Protein AF-A0A2R5HHT3-F1 (afdb_monomer)

Radius of gyration: 24.45 Å; Cα contacts (8 Å, |Δi|>4): 27; chains: 1; bounding box: 58×36×56 Å

Foldseek 3Di:
DVVVVVVVVVVVVVCVVCVVVVVVVQVLQADPVPVVPPHRDPVRRDPVSVVCCVPVVVVVVVVVVCVVVVVVVVVVCCVVVVVVVCCLPPPDDPCSVVVVVVVVVVVVDPPVPVPPPDDDPPPPPD

Mean predicted aligned error: 12.79 Å

Structure (mmCIF, N/CA/C/O backbone):
data_AF-A0A2R5HHT3-F1
#
_entry.id   AF-A0A2R5HHT3-F1
#
loop_
_atom_site.group_PDB
_atom_site.id
_atom_site.type_symbol
_atom_site.label_atom_id
_atom_site.label_alt_id
_atom_site.label_comp_id
_atom_site.label_asym_id
_atom_site.label_entity_id
_atom_site.label_seq_id
_atom_site.pdbx_PDB_ins_code
_atom_site.Cartn_x
_atom_site.Cartn_y
_atom_site.Cartn_z
_atom_site.occupancy
_atom_site.B_iso_or_equiv
_atom_site.auth_seq_id
_atom_site.auth_comp_id
_atom_site.auth_asym_id
_atom_site.auth_atom_id
_atom_site.pdbx_PDB_model_num
ATOM 1 N N . MET A 1 1 ? -25.158 3.115 -27.954 1.00 61.75 1 MET A N 1
ATOM 2 C CA . MET A 1 1 ? -24.182 4.233 -27.927 1.00 61.75 1 MET A CA 1
ATOM 3 C C . MET A 1 1 ? -23.574 4.504 -26.540 1.00 61.75 1 MET A C 1
ATOM 5 O O . MET A 1 1 ? -22.360 4.580 -26.450 1.00 61.75 1 MET A O 1
ATOM 9 N N . LYS A 1 2 ? -24.354 4.559 -25.441 1.00 76.25 2 LYS A N 1
ATOM 10 C CA . LYS A 1 2 ? -23.828 4.781 -24.067 1.00 76.25 2 LYS A CA 1
ATOM 11 C C . LYS A 1 2 ? -22.780 3.752 -23.602 1.00 76.25 2 LYS A C 1
ATOM 13 O O . LYS A 1 2 ? -21.846 4.116 -22.903 1.00 76.25 2 LYS A O 1
ATOM 18 N N . ALA A 1 3 ? -22.925 2.483 -23.993 1.00 75.88 3 ALA A N 1
ATOM 19 C CA . ALA A 1 3 ? -21.952 1.438 -23.664 1.00 75.88 3 ALA A CA 1
ATOM 20 C C . ALA A 1 3 ? -20.597 1.675 -24.353 1.00 75.88 3 ALA A C 1
ATOM 22 O O . ALA A 1 3 ? -19.566 1.607 -23.700 1.00 75.88 3 ALA A O 1
ATOM 23 N N . PHE A 1 4 ? -20.605 2.053 -25.636 1.00 87.94 4 PHE A N 1
ATOM 24 C CA . PHE A 1 4 ? -19.386 2.334 -26.401 1.00 87.94 4 PHE A CA 1
ATOM 25 C C . PHE A 1 4 ? -18.563 3.474 -25.783 1.00 87.94 4 PHE A C 1
ATOM 27 O O . PHE A 1 4 ? -17.365 3.324 -25.580 1.00 87.94 4 PHE A O 1
ATOM 34 N N . VAL A 1 5 ? -19.219 4.568 -25.379 1.00 90.44 5 VAL A N 1
ATOM 35 C CA . VAL A 1 5 ? -18.553 5.705 -24.713 1.00 90.44 5 VAL A CA 1
ATOM 36 C C . VAL A 1 5 ? -17.957 5.303 -23.356 1.00 90.44 5 VAL A C 1
ATOM 38 O O . VAL A 1 5 ? -16.852 5.723 -23.028 1.00 90.44 5 VAL A O 1
ATOM 41 N N . LYS A 1 6 ? -18.646 4.450 -22.581 1.00 89.31 6 LYS A N 1
ATOM 42 C CA . LYS A 1 6 ? -18.130 3.928 -21.303 1.00 89.31 6 LYS A CA 1
ATOM 43 C C . LYS A 1 6 ? -16.883 3.066 -21.496 1.00 89.31 6 LYS A C 1
ATOM 45 O O . LYS A 1 6 ? -15.897 3.285 -20.804 1.00 89.31 6 LYS A O 1
ATOM 50 N N . TYR A 1 7 ? -16.911 2.116 -22.433 1.00 90.75 7 TYR A N 1
ATOM 51 C CA . TYR A 1 7 ? -15.748 1.271 -22.714 1.00 90.75 7 TYR A CA 1
ATOM 52 C C . TYR A 1 7 ? -14.579 2.085 -23.268 1.00 90.75 7 TYR A C 1
ATOM 54 O O . TYR A 1 7 ? -13.450 1.876 -22.843 1.00 90.75 7 TYR A O 1
ATOM 62 N N . PHE A 1 8 ? -14.847 3.062 -24.136 1.00 93.75 8 PHE A N 1
ATOM 63 C CA . PHE A 1 8 ? -13.816 3.957 -24.653 1.00 93.75 8 PHE A CA 1
ATOM 64 C C . PHE A 1 8 ? -13.133 4.763 -23.535 1.00 93.75 8 PHE A C 1
ATOM 66 O O . PHE A 1 8 ? -11.908 4.786 -23.465 1.00 93.75 8 PHE A O 1
ATOM 73 N N . LEU A 1 9 ? -13.906 5.346 -22.607 1.00 92.00 9 LEU A N 1
ATOM 74 C CA . LEU A 1 9 ? -13.372 6.046 -21.429 1.00 92.00 9 LEU A CA 1
ATOM 75 C C . LEU A 1 9 ? -12.585 5.121 -20.491 1.00 92.00 9 LEU A C 1
ATOM 77 O O . LEU A 1 9 ? -11.539 5.521 -19.988 1.00 92.00 9 LEU A O 1
ATOM 81 N N . LEU A 1 10 ? -13.061 3.891 -20.268 1.00 91.25 10 LEU A N 1
ATOM 82 C CA . LEU A 1 10 ? -12.361 2.903 -19.441 1.00 91.25 10 LEU A CA 1
ATOM 83 C C . LEU A 1 10 ? -11.020 2.491 -20.055 1.00 91.25 10 LEU A C 1
ATOM 85 O O . LEU A 1 10 ? -10.026 2.410 -19.339 1.00 91.25 10 LEU A O 1
ATOM 89 N N . VAL A 1 11 ? -10.974 2.274 -21.372 1.00 93.44 11 VAL A N 1
ATOM 90 C CA . VAL A 1 11 ? -9.735 1.937 -22.088 1.00 93.44 11 VAL A CA 1
ATOM 91 C C . VAL A 1 11 ? -8.745 3.099 -22.025 1.00 93.44 11 VAL A C 1
ATOM 93 O O . VAL A 1 11 ? -7.583 2.883 -21.688 1.00 93.44 11 VAL A O 1
ATOM 96 N N . LEU A 1 12 ? -9.202 4.333 -22.263 1.00 94.75 12 LEU A N 1
ATOM 97 C CA . LEU A 1 12 ? -8.365 5.533 -22.154 1.00 94.75 12 LEU A CA 1
ATOM 98 C C . LEU A 1 12 ? -7.806 5.717 -20.737 1.00 94.75 12 LEU A C 1
ATOM 100 O O . LEU A 1 12 ? -6.604 5.917 -20.570 1.00 94.75 12 LEU A O 1
ATOM 104 N N . GLY A 1 13 ? -8.658 5.597 -19.715 1.00 90.75 13 GLY A N 1
ATOM 105 C CA . GLY A 1 13 ? -8.243 5.685 -18.315 1.00 90.75 13 GLY A CA 1
ATOM 106 C C . GLY A 1 13 ? -7.244 4.592 -17.934 1.00 90.75 13 GLY A C 1
ATOM 107 O O . GLY A 1 13 ? -6.233 4.878 -17.294 1.00 90.75 13 GLY A O 1
ATOM 108 N N . SER A 1 14 ? -7.471 3.356 -18.389 1.00 90.56 14 SER A N 1
ATOM 109 C CA . SER A 1 14 ? -6.546 2.242 -18.167 1.00 90.56 14 SER A CA 1
ATOM 110 C C . SER A 1 14 ? -5.185 2.488 -18.816 1.00 90.56 14 SER A C 1
ATOM 112 O O . SER A 1 14 ? -4.167 2.209 -18.192 1.00 90.56 14 SER A O 1
ATOM 114 N N . LEU A 1 15 ? -5.139 3.018 -20.042 1.00 92.62 15 LEU A N 1
ATOM 115 C CA . LEU A 1 15 ? -3.882 3.336 -20.728 1.00 92.62 15 LEU A CA 1
ATOM 116 C C . LEU A 1 15 ? -3.058 4.367 -19.951 1.00 92.62 15 LEU A C 1
ATOM 118 O O . LEU A 1 15 ? -1.857 4.174 -19.763 1.00 92.62 15 LEU A O 1
ATOM 122 N N . ILE A 1 16 ? -3.700 5.420 -19.439 1.00 93.50 16 ILE A N 1
ATOM 123 C CA . ILE A 1 16 ? -3.028 6.465 -18.654 1.00 93.50 16 ILE A CA 1
ATOM 124 C C . ILE A 1 16 ? -2.427 5.879 -17.369 1.00 93.50 16 ILE A C 1
ATOM 126 O O . ILE A 1 16 ? -1.262 6.125 -17.069 1.00 93.50 16 ILE A O 1
ATOM 130 N N . VAL A 1 17 ? -3.189 5.060 -16.637 1.00 92.69 17 VAL A N 1
ATOM 131 C CA . VAL A 1 17 ? -2.733 4.455 -15.371 1.00 92.69 17 VAL A CA 1
ATOM 132 C C . VAL A 1 17 ? -1.641 3.403 -15.594 1.00 92.69 17 VAL A C 1
ATOM 134 O 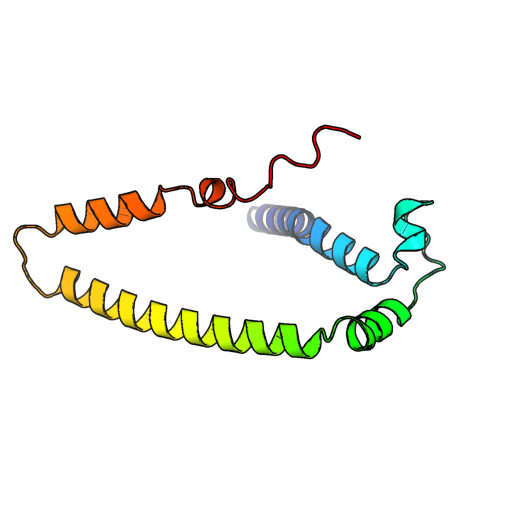O . VAL A 1 17 ? -0.723 3.291 -14.783 1.00 92.69 17 VAL A O 1
ATOM 137 N N . LEU A 1 18 ? -1.700 2.651 -16.696 1.00 92.06 18 LEU A N 1
ATOM 138 C CA . LEU A 1 18 ? -0.701 1.629 -17.023 1.00 92.06 18 LEU A CA 1
ATOM 139 C C . LEU A 1 18 ? 0.592 2.211 -17.599 1.00 92.06 18 LEU A C 1
ATOM 141 O O . LEU A 1 18 ? 1.628 1.561 -17.514 1.00 92.06 18 LEU A O 1
ATOM 145 N N . THR A 1 19 ? 0.568 3.424 -18.154 1.00 89.00 19 THR A N 1
ATOM 146 C CA . THR A 1 19 ? 1.752 4.066 -18.752 1.00 89.00 19 THR A CA 1
ATOM 147 C C . THR A 1 19 ? 2.990 4.049 -17.834 1.00 89.00 19 THR A C 1
ATOM 149 O O . THR A 1 19 ? 4.024 3.537 -18.270 1.00 89.00 19 THR A O 1
ATOM 152 N N . PRO A 1 20 ? 2.942 4.518 -16.567 1.00 88.75 20 PRO A N 1
ATOM 153 C CA . PRO A 1 20 ? 4.110 4.458 -15.682 1.00 88.75 20 PRO A CA 1
ATOM 154 C C . PRO A 1 20 ? 4.555 3.024 -15.369 1.00 88.75 20 PRO A C 1
ATOM 156 O O . PRO A 1 20 ? 5.748 2.782 -15.211 1.00 88.75 20 PRO A O 1
ATOM 159 N N . LEU A 1 21 ? 3.625 2.064 -15.324 1.00 87.88 21 LEU A N 1
ATOM 160 C CA . LEU A 1 21 ? 3.944 0.653 -15.099 1.00 87.88 21 LEU A CA 1
ATOM 161 C C . LEU A 1 21 ? 4.715 0.064 -16.288 1.00 87.88 21 LEU A C 1
ATOM 163 O O . LEU A 1 21 ? 5.709 -0.629 -16.096 1.00 87.88 21 LEU A O 1
ATOM 167 N N . VAL A 1 22 ? 4.291 0.378 -17.514 1.00 85.25 22 VAL A N 1
ATOM 168 C CA . VAL A 1 22 ? 4.970 -0.062 -18.741 1.00 85.25 22 VAL A CA 1
ATOM 169 C C . VAL A 1 22 ? 6.380 0.526 -18.819 1.00 85.25 22 VAL A C 1
ATOM 171 O O . VAL A 1 22 ? 7.325 -0.201 -19.115 1.00 85.25 22 VAL A O 1
ATOM 174 N N . ILE A 1 23 ? 6.549 1.810 -18.490 1.00 82.75 23 ILE A N 1
ATOM 175 C CA . ILE A 1 23 ? 7.872 2.450 -18.440 1.00 82.75 23 ILE A CA 1
ATOM 176 C C . ILE A 1 23 ? 8.749 1.792 -17.370 1.00 82.75 23 ILE A C 1
ATOM 178 O O . ILE A 1 23 ? 9.897 1.462 -17.654 1.00 82.75 23 ILE A O 1
ATOM 182 N N . ALA A 1 24 ? 8.217 1.549 -16.168 1.00 82.12 24 ALA A N 1
ATOM 183 C CA . ALA A 1 24 ? 8.958 0.886 -15.096 1.00 82.12 24 ALA A CA 1
ATOM 184 C C . ALA A 1 24 ? 9.427 -0.522 -15.498 1.00 82.12 24 ALA A C 1
ATOM 186 O O . ALA A 1 24 ? 10.561 -0.895 -15.202 1.00 82.12 24 ALA A O 1
ATOM 187 N N . LEU A 1 25 ? 8.594 -1.282 -16.218 1.00 81.12 25 LEU A N 1
ATOM 188 C CA . LEU A 1 25 ? 8.977 -2.586 -16.761 1.00 81.12 25 LEU A CA 1
ATOM 189 C C . LEU A 1 25 ? 10.102 -2.458 -17.790 1.00 81.12 25 LEU A C 1
ATOM 191 O O . LEU A 1 25 ? 11.096 -3.165 -17.681 1.00 81.12 25 LEU A O 1
ATOM 195 N N . ILE A 1 26 ? 9.990 -1.533 -18.746 1.00 77.75 26 ILE A N 1
ATOM 196 C CA . ILE A 1 26 ? 11.036 -1.309 -19.755 1.00 77.75 26 ILE A CA 1
ATOM 197 C C . ILE A 1 26 ? 12.363 -0.931 -19.083 1.00 77.75 26 ILE A C 1
ATOM 199 O O . ILE A 1 26 ? 13.393 -1.520 -19.397 1.00 77.75 26 ILE A O 1
ATOM 203 N N . VAL A 1 27 ? 12.341 -0.010 -18.115 1.00 74.69 27 VAL A N 1
ATOM 204 C CA . VAL A 1 27 ? 13.536 0.410 -17.363 1.00 74.69 27 VAL A CA 1
ATOM 205 C C . VAL A 1 27 ? 14.127 -0.745 -16.556 1.00 74.69 27 VAL A C 1
ATOM 207 O O . VAL A 1 27 ? 15.341 -0.904 -16.533 1.00 74.69 27 VAL A O 1
ATOM 210 N N . SER A 1 28 ? 13.296 -1.600 -15.955 1.00 74.25 28 SER A N 1
ATOM 211 C CA . SER A 1 28 ? 13.770 -2.777 -15.215 1.00 74.25 28 SER A CA 1
ATOM 212 C C . SER A 1 28 ? 14.520 -3.794 -16.092 1.00 74.25 28 SER A C 1
ATOM 214 O O . SER A 1 28 ? 15.237 -4.637 -15.551 1.00 74.25 28 SER A O 1
ATOM 216 N N . LEU A 1 29 ? 14.346 -3.748 -17.416 1.00 69.50 29 LEU A N 1
ATOM 217 C CA . LEU A 1 29 ? 14.959 -4.666 -18.381 1.00 69.50 29 LEU A CA 1
ATOM 218 C C . LEU A 1 29 ? 16.177 -4.066 -19.121 1.00 69.50 29 LEU A C 1
ATOM 220 O O . LEU A 1 29 ? 16.853 -4.789 -19.857 1.00 69.50 29 LEU A O 1
ATOM 224 N N . ILE A 1 30 ? 16.463 -2.773 -18.940 1.00 67.69 30 ILE A N 1
ATOM 225 C CA . ILE A 1 30 ? 17.580 -2.055 -19.579 1.00 67.69 30 ILE A CA 1
ATOM 226 C C . ILE A 1 30 ? 18.690 -1.823 -18.550 1.00 67.69 30 ILE A C 1
ATOM 228 O O . ILE A 1 30 ? 18.417 -1.556 -17.382 1.00 67.69 30 ILE A O 1
ATOM 232 N N . ASP A 1 31 ? 19.955 -1.930 -18.960 1.00 64.12 31 ASP A N 1
ATOM 233 C CA . ASP A 1 31 ? 21.101 -1.662 -18.083 1.00 64.12 31 ASP A CA 1
ATOM 234 C C . ASP A 1 31 ? 21.111 -0.208 -17.558 1.00 64.12 31 ASP A C 1
ATOM 236 O O . ASP A 1 31 ? 20.852 0.751 -18.293 1.00 64.12 31 ASP A O 1
ATOM 240 N N . ASN A 1 32 ? 21.431 -0.038 -16.270 1.00 59.19 32 ASN A N 1
ATOM 241 C CA . ASN A 1 32 ? 21.382 1.249 -15.559 1.00 59.19 32 ASN A CA 1
ATOM 242 C C . ASN A 1 32 ? 22.307 2.302 -16.196 1.00 59.19 32 ASN A C 1
ATOM 244 O O . ASN A 1 32 ? 22.016 3.501 -16.165 1.00 59.19 32 ASN A O 1
ATOM 248 N N . ALA A 1 33 ? 23.409 1.855 -16.808 1.00 56.69 33 ALA A N 1
ATOM 249 C CA . ALA A 1 33 ? 24.357 2.717 -17.505 1.00 56.69 33 ALA A CA 1
ATOM 250 C C . ALA A 1 33 ? 23.776 3.329 -18.796 1.00 56.69 33 ALA A C 1
ATOM 252 O O . ALA A 1 33 ? 24.161 4.432 -19.188 1.00 56.69 33 ALA A O 1
ATOM 253 N N . SER A 1 34 ? 22.822 2.655 -19.443 1.00 54.09 34 SER A N 1
ATOM 254 C CA . SER A 1 34 ? 22.253 3.075 -20.729 1.00 54.09 34 SER A CA 1
ATOM 255 C C . SER A 1 34 ? 21.078 4.045 -20.580 1.00 54.09 34 SER A C 1
ATOM 257 O O . SER A 1 34 ? 20.911 4.924 -21.428 1.00 54.09 34 SER A O 1
ATOM 259 N N . PHE A 1 35 ? 20.315 3.965 -19.481 1.00 56.53 35 PHE A N 1
ATOM 260 C CA . PHE A 1 35 ? 19.182 4.868 -19.224 1.00 56.53 35 PHE A CA 1
ATOM 261 C C . PHE A 1 35 ? 19.614 6.339 -19.085 1.00 56.53 35 PHE A C 1
ATOM 263 O O . PHE A 1 35 ? 18.947 7.236 -19.597 1.00 56.53 35 PHE A O 1
ATOM 270 N N . THR A 1 36 ? 20.764 6.589 -18.450 1.00 59.06 36 THR A N 1
ATOM 271 C CA . THR A 1 36 ? 21.290 7.948 -18.215 1.00 59.06 36 THR A CA 1
ATOM 272 C C . THR A 1 36 ? 21.981 8.541 -19.449 1.00 59.06 36 THR A C 1
ATOM 274 O O . THR A 1 36 ? 22.074 9.760 -19.577 1.00 59.06 36 THR A O 1
ATOM 277 N N . ALA A 1 37 ? 22.473 7.701 -20.368 1.00 57.72 37 ALA A N 1
ATOM 278 C CA . ALA A 1 37 ? 23.411 8.131 -21.404 1.00 57.72 37 ALA A CA 1
ATOM 279 C C . ALA A 1 37 ? 22.797 8.351 -22.798 1.00 57.72 37 ALA A C 1
ATOM 281 O O . ALA A 1 37 ? 23.348 9.158 -23.551 1.00 57.72 37 ALA A O 1
ATOM 282 N N . LYS A 1 38 ? 21.714 7.656 -23.203 1.00 51.59 38 LYS A N 1
ATOM 283 C CA . LYS A 1 38 ? 21.274 7.746 -24.616 1.00 51.59 38 LYS A CA 1
ATOM 284 C C . LYS A 1 38 ? 19.829 7.354 -24.958 1.00 51.59 38 LYS A C 1
ATOM 286 O O . LYS A 1 38 ? 19.558 6.975 -26.093 1.00 51.59 38 LYS A O 1
ATOM 291 N N . GLY A 1 39 ? 18.882 7.499 -24.034 1.00 59.03 39 GLY A N 1
ATOM 292 C CA . GLY A 1 39 ? 17.483 7.147 -24.307 1.00 59.03 39 GLY A CA 1
ATOM 293 C C . GLY A 1 39 ? 17.251 5.634 -24.431 1.00 59.03 39 GLY A C 1
ATOM 294 O O . GLY A 1 39 ? 18.146 4.828 -24.191 1.00 59.03 39 GLY A O 1
ATOM 295 N N . ILE A 1 40 ? 16.007 5.248 -24.730 1.00 57.44 40 ILE A N 1
ATOM 296 C CA . ILE A 1 40 ? 15.559 3.847 -24.729 1.00 57.44 40 ILE A CA 1
ATOM 297 C C . ILE A 1 40 ? 16.095 3.143 -25.982 1.00 57.44 40 ILE A C 1
ATOM 299 O O . ILE A 1 40 ? 15.486 3.228 -27.048 1.00 57.44 40 ILE A O 1
ATOM 303 N N . ASP A 1 41 ? 17.232 2.460 -25.850 1.00 58.53 41 ASP A N 1
ATOM 304 C CA . ASP A 1 41 ? 17.820 1.656 -26.922 1.00 58.53 41 ASP A CA 1
ATOM 305 C C . ASP A 1 41 ? 17.400 0.183 -26.768 1.00 58.53 41 ASP A C 1
ATOM 307 O O . ASP A 1 41 ? 17.814 -0.523 -25.845 1.00 58.53 41 ASP A O 1
ATOM 311 N N . PHE A 1 42 ? 16.525 -0.285 -27.662 1.00 56.62 42 PHE A N 1
ATOM 312 C CA . PHE A 1 42 ? 15.900 -1.615 -27.603 1.00 56.62 42 PHE A CA 1
ATOM 313 C C . PHE A 1 42 ? 16.861 -2.772 -27.957 1.00 56.62 42 PHE A C 1
ATOM 315 O O . PHE A 1 42 ? 16.454 -3.930 -27.932 1.00 56.62 42 PHE A O 1
ATOM 322 N N . SER A 1 43 ? 18.129 -2.506 -28.293 1.00 56.81 43 SER A N 1
ATOM 323 C CA . SER A 1 43 ? 19.131 -3.547 -28.587 1.00 56.81 43 SER A CA 1
ATOM 324 C C . SER A 1 43 ? 19.888 -4.053 -27.353 1.00 56.81 43 SER A C 1
ATOM 326 O O . SER A 1 43 ? 20.684 -4.981 -27.471 1.00 56.81 43 SER A O 1
ATOM 328 N N . LEU A 1 44 ? 19.665 -3.451 -26.179 1.00 57.69 44 LEU A N 1
ATOM 329 C CA . LEU A 1 44 ? 20.391 -3.727 -24.930 1.00 57.69 44 LEU A CA 1
ATOM 330 C C . LEU A 1 44 ? 19.490 -4.350 -23.849 1.00 57.69 44 LEU A C 1
ATOM 332 O O . LEU A 1 44 ? 19.705 -4.147 -22.653 1.00 57.69 44 LEU A O 1
ATOM 336 N N . PHE A 1 45 ? 18.470 -5.112 -24.257 1.00 61.16 45 PHE A N 1
ATOM 337 C CA . PHE A 1 45 ? 17.685 -5.927 -23.331 1.00 61.16 45 PHE A CA 1
ATOM 338 C C . PHE A 1 45 ? 18.586 -6.975 -22.680 1.00 61.16 45 PHE A C 1
ATOM 340 O O . PHE A 1 45 ? 19.013 -7.929 -23.331 1.00 61.16 45 PHE A O 1
ATOM 347 N N . THR A 1 46 ? 18.870 -6.817 -21.388 1.00 64.94 46 THR A N 1
ATOM 348 C CA . THR A 1 46 ? 19.691 -7.774 -20.643 1.00 64.94 46 THR A CA 1
ATOM 349 C C . THR A 1 46 ? 18.972 -8.216 -19.376 1.00 64.94 46 THR A C 1
ATOM 351 O O . THR A 1 46 ? 18.492 -7.418 -18.576 1.00 64.94 46 THR A O 1
ATOM 354 N N . LEU A 1 47 ? 18.923 -9.530 -19.153 1.00 67.38 47 LEU A N 1
ATOM 355 C CA . LEU A 1 47 ? 18.430 -10.106 -17.895 1.00 67.38 47 LEU A CA 1
ATOM 356 C C . LEU A 1 47 ? 19.469 -10.008 -16.766 1.00 67.38 47 LEU A C 1
ATOM 358 O O . LEU A 1 47 ? 19.205 -10.411 -15.634 1.00 67.38 47 LEU A O 1
ATOM 362 N N . GLN A 1 48 ? 20.652 -9.463 -17.059 1.00 67.12 48 GLN A N 1
ATOM 363 C CA . GLN A 1 48 ? 21.771 -9.368 -16.131 1.00 67.12 48 GLN A CA 1
ATOM 364 C C . GLN A 1 48 ? 21.451 -8.480 -14.921 1.00 67.12 48 GLN A C 1
ATOM 366 O O . GLN A 1 48 ? 21.874 -8.806 -13.816 1.00 67.12 48 GLN A O 1
ATOM 371 N N . ASN A 1 49 ? 20.616 -7.447 -15.086 1.00 68.06 49 ASN A N 1
ATOM 372 C CA . ASN A 1 49 ? 20.122 -6.624 -13.977 1.00 68.06 49 ASN A CA 1
ATOM 373 C C . ASN A 1 49 ? 19.366 -7.428 -12.919 1.00 68.06 49 ASN A C 1
ATOM 375 O O . ASN A 1 49 ? 19.538 -7.183 -11.729 1.00 68.06 49 ASN A O 1
ATOM 379 N N . TYR A 1 50 ? 18.561 -8.411 -13.329 1.00 67.56 50 TYR A N 1
ATOM 380 C CA . TYR A 1 50 ? 17.855 -9.269 -12.382 1.00 67.56 50 TYR A CA 1
ATOM 381 C C . TYR A 1 50 ? 18.848 -10.141 -11.614 1.00 67.56 50 TYR A C 1
ATOM 383 O O . TYR A 1 50 ? 18.794 -10.183 -10.389 1.00 67.56 50 TYR A O 1
ATOM 391 N N . PHE A 1 51 ? 19.814 -10.766 -12.296 1.00 68.81 51 PHE A N 1
ATOM 392 C CA . PHE A 1 51 ? 20.850 -11.566 -11.631 1.00 68.81 51 PHE A CA 1
ATOM 393 C C . PHE A 1 51 ? 21.715 -10.736 -10.672 1.00 68.81 51 PHE A C 1
ATOM 395 O O . PHE A 1 51 ? 21.990 -11.183 -9.558 1.00 68.81 51 PHE A O 1
ATOM 402 N N . LEU A 1 52 ? 22.093 -9.514 -11.057 1.00 66.75 52 LEU A N 1
ATOM 403 C CA . LEU A 1 52 ? 22.812 -8.581 -10.189 1.00 66.75 52 LEU A CA 1
ATOM 404 C C . LEU A 1 52 ? 21.953 -8.140 -8.996 1.00 66.75 52 LEU A C 1
ATOM 406 O O . LEU A 1 52 ? 22.450 -8.135 -7.874 1.00 66.75 52 LEU A O 1
ATOM 410 N N . ALA A 1 53 ? 20.664 -7.854 -9.190 1.00 63.47 53 ALA A N 1
ATOM 411 C CA . ALA A 1 53 ? 19.748 -7.503 -8.104 1.00 63.47 53 ALA A CA 1
ATOM 412 C C . ALA A 1 53 ? 19.555 -8.661 -7.108 1.00 63.47 53 ALA A C 1
ATOM 414 O O . ALA A 1 53 ? 19.559 -8.448 -5.895 1.00 63.47 53 ALA A O 1
ATOM 415 N N . PHE A 1 54 ? 19.447 -9.899 -7.595 1.00 65.75 54 PHE A N 1
ATOM 416 C CA . PHE A 1 54 ? 19.351 -11.076 -6.731 1.00 65.75 54 PHE A CA 1
ATOM 417 C C . PHE A 1 54 ? 20.673 -11.387 -6.012 1.00 65.75 54 PHE A C 1
ATOM 419 O O . PHE A 1 54 ? 20.635 -11.772 -4.846 1.00 65.75 54 PHE A O 1
ATOM 426 N N . SER A 1 55 ? 21.828 -11.188 -6.661 1.00 67.38 55 SER A N 1
ATOM 427 C CA . SER A 1 55 ? 23.140 -11.547 -6.101 1.00 67.38 55 SER A CA 1
ATOM 428 C C . SER A 1 55 ? 23.789 -10.461 -5.237 1.00 67.38 55 SER A C 1
ATOM 430 O O . SER A 1 55 ? 24.470 -10.805 -4.276 1.00 67.38 55 SER A O 1
ATOM 432 N N . GLN A 1 56 ? 23.648 -9.177 -5.576 1.00 63.41 56 GLN A N 1
ATOM 433 C CA . GLN A 1 56 ? 24.317 -8.076 -4.865 1.00 63.41 56 GLN A CA 1
ATOM 434 C C . GLN A 1 56 ? 23.426 -7.433 -3.802 1.00 63.41 56 GLN A C 1
ATOM 436 O O . GLN A 1 56 ? 23.926 -7.017 -2.760 1.00 63.41 56 GLN A O 1
ATOM 441 N N . ALA A 1 57 ? 22.111 -7.361 -4.033 1.00 64.25 57 ALA A N 1
ATOM 442 C CA . ALA A 1 57 ? 21.207 -6.616 -3.159 1.00 64.25 57 ALA A CA 1
ATOM 443 C C . ALA A 1 57 ? 20.442 -7.486 -2.147 1.00 64.25 57 ALA A C 1
ATOM 445 O O . ALA A 1 57 ? 19.615 -6.945 -1.421 1.00 64.25 57 ALA A O 1
ATOM 446 N N . ASN A 1 58 ? 20.671 -8.811 -2.080 1.00 74.12 58 ASN A N 1
ATOM 447 C CA . ASN A 1 58 ? 19.875 -9.740 -1.251 1.00 74.12 58 ASN A CA 1
ATOM 448 C C . ASN A 1 58 ? 18.359 -9.456 -1.353 1.00 74.12 58 ASN A C 1
ATOM 450 O O . ASN A 1 58 ? 17.634 -9.462 -0.355 1.00 74.12 58 ASN A O 1
ATOM 454 N N . LEU A 1 59 ? 17.881 -9.169 -2.572 1.00 77.38 59 LEU A N 1
ATOM 455 C CA . LEU A 1 59 ? 16.515 -8.705 -2.833 1.00 77.38 59 LEU A CA 1
ATOM 456 C C . LEU A 1 59 ? 15.468 -9.628 -2.193 1.00 77.38 59 LEU A C 1
ATOM 458 O O . LEU A 1 59 ? 14.485 -9.170 -1.621 1.00 77.38 59 LEU A O 1
ATOM 46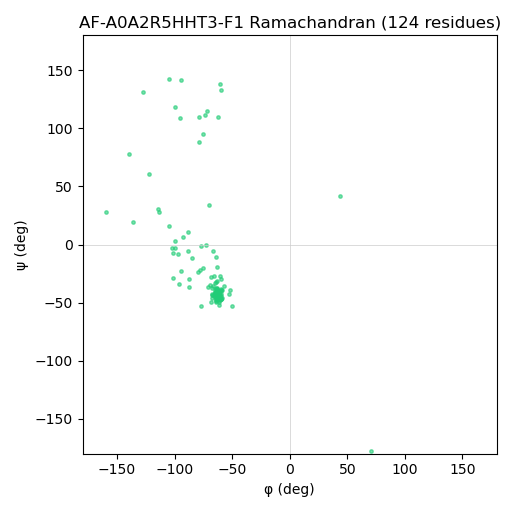2 N N . LEU A 1 60 ? 15.723 -10.935 -2.240 1.00 81.88 60 LEU A N 1
ATOM 463 C CA . LEU A 1 60 ? 14.831 -11.967 -1.726 1.00 81.88 60 LEU A CA 1
ATOM 464 C C . LEU A 1 60 ? 14.617 -11.842 -0.207 1.00 81.88 60 LEU A C 1
ATOM 466 O O . LEU A 1 60 ? 13.485 -11.940 0.264 1.00 81.88 60 LEU A O 1
ATOM 470 N N . THR A 1 61 ? 15.669 -11.529 0.551 1.00 84.88 61 THR A N 1
ATOM 471 C CA . THR A 1 61 ? 15.576 -11.284 1.997 1.00 84.88 61 THR A CA 1
ATOM 472 C C . THR A 1 61 ? 14.742 -10.040 2.289 1.00 84.88 61 THR A C 1
ATOM 474 O O . THR A 1 61 ? 13.886 -10.070 3.171 1.00 84.88 61 THR A O 1
ATOM 477 N N . PHE A 1 62 ? 14.924 -8.960 1.524 1.00 85.44 62 PHE A N 1
ATOM 478 C CA . PHE A 1 62 ? 14.096 -7.761 1.673 1.00 85.44 62 PHE A CA 1
ATOM 479 C C . PHE A 1 62 ? 12.628 -8.028 1.340 1.00 85.44 62 PHE A C 1
ATOM 481 O O . PHE A 1 62 ? 11.751 -7.619 2.098 1.00 85.44 62 PHE A O 1
ATOM 488 N N . MET A 1 63 ? 12.352 -8.768 0.266 1.00 87.81 63 MET A N 1
ATOM 489 C CA . MET A 1 63 ? 10.989 -9.140 -0.114 1.00 87.81 63 MET A CA 1
ATOM 490 C C . MET A 1 63 ? 10.302 -9.972 0.973 1.00 87.81 63 MET A C 1
ATOM 492 O O . MET A 1 63 ? 9.168 -9.667 1.340 1.00 87.81 63 MET A O 1
ATOM 496 N N . ILE A 1 64 ? 10.985 -10.981 1.528 1.00 91.88 64 ILE A N 1
ATOM 497 C CA . ILE A 1 64 ? 10.438 -11.805 2.616 1.00 91.88 64 ILE A CA 1
ATOM 498 C C . ILE A 1 64 ? 10.216 -10.961 3.872 1.00 91.88 64 ILE A C 1
ATOM 500 O O . ILE A 1 64 ? 9.140 -11.031 4.463 1.00 91.88 64 ILE A O 1
ATOM 504 N N . ASN A 1 65 ? 11.179 -10.123 4.260 1.00 92.62 65 ASN A N 1
ATOM 505 C CA . ASN A 1 65 ? 11.042 -9.263 5.435 1.00 92.62 65 ASN A CA 1
ATOM 506 C C . ASN A 1 65 ? 9.844 -8.314 5.299 1.00 92.62 65 ASN A C 1
ATOM 508 O O . ASN A 1 65 ? 9.026 -8.216 6.213 1.00 92.62 65 ASN A O 1
ATOM 512 N N . SER A 1 66 ? 9.689 -7.655 4.149 1.00 92.94 66 SER A N 1
ATOM 513 C CA . SER A 1 66 ? 8.543 -6.782 3.886 1.00 92.94 66 SER A CA 1
ATOM 514 C C . SER A 1 66 ? 7.222 -7.549 3.858 1.00 92.94 66 SER A C 1
ATOM 516 O O . SER A 1 66 ? 6.220 -7.046 4.367 1.00 92.94 66 SER A O 1
ATOM 518 N N . LEU A 1 67 ? 7.201 -8.769 3.319 1.00 95.69 67 LEU A N 1
ATOM 519 C CA . LEU A 1 67 ? 6.010 -9.617 3.318 1.00 95.69 67 LEU A CA 1
ATOM 520 C C . LEU A 1 67 ? 5.605 -9.995 4.747 1.00 95.69 67 LEU A C 1
ATOM 522 O O . LEU A 1 67 ? 4.459 -9.783 5.130 1.00 95.69 67 LEU A O 1
ATOM 526 N N . VAL A 1 68 ? 6.541 -10.482 5.561 1.00 96.38 68 VAL A N 1
ATOM 527 C CA . VAL A 1 68 ? 6.270 -10.868 6.954 1.00 96.38 68 VAL A CA 1
ATOM 528 C C . VAL A 1 68 ? 5.775 -9.670 7.764 1.00 96.38 68 VAL A C 1
ATOM 530 O O . VAL A 1 68 ? 4.750 -9.768 8.441 1.00 96.38 68 VAL A O 1
ATOM 533 N N . ILE A 1 69 ? 6.453 -8.523 7.655 1.00 96.25 69 ILE A N 1
ATOM 534 C CA . ILE A 1 69 ? 6.072 -7.302 8.376 1.00 96.25 69 ILE A CA 1
ATOM 535 C C . ILE A 1 69 ? 4.695 -6.811 7.921 1.00 96.25 69 ILE A C 1
ATOM 537 O O . ILE A 1 69 ? 3.855 -6.502 8.763 1.00 96.25 69 ILE A O 1
ATOM 541 N N . SER A 1 70 ? 4.436 -6.749 6.611 1.00 96.38 70 SER A N 1
ATOM 542 C CA . SER A 1 70 ? 3.156 -6.253 6.089 1.00 96.38 70 SER A CA 1
ATOM 543 C C . SER A 1 70 ? 1.982 -7.152 6.474 1.00 96.38 70 SER A C 1
ATOM 545 O O . SER A 1 70 ? 0.954 -6.637 6.907 1.00 96.38 70 SER A O 1
ATOM 547 N N . VAL A 1 71 ? 2.135 -8.478 6.404 1.00 97.44 71 VAL A N 1
ATOM 548 C CA . VAL A 1 71 ? 1.096 -9.429 6.831 1.00 97.44 71 VAL A CA 1
ATOM 549 C C . VAL A 1 71 ? 0.795 -9.270 8.318 1.00 97.44 71 VAL A C 1
ATOM 551 O O . VAL A 1 71 ? -0.371 -9.152 8.699 1.00 97.44 71 VAL A O 1
ATOM 554 N N . PHE A 1 72 ? 1.831 -9.218 9.156 1.00 97.44 72 PHE A N 1
ATOM 555 C CA . PHE A 1 72 ? 1.657 -9.040 10.595 1.00 97.44 72 PHE A CA 1
ATOM 556 C C . PHE A 1 72 ? 0.983 -7.701 10.924 1.00 97.44 72 PHE A C 1
ATOM 558 O O . PHE A 1 72 ? 0.038 -7.661 11.712 1.00 97.44 72 PHE A O 1
ATOM 565 N N . LEU A 1 73 ? 1.416 -6.617 10.274 1.00 96.56 73 LEU A N 1
ATOM 566 C CA . LEU A 1 73 ? 0.856 -5.281 10.463 1.00 96.56 73 LEU A CA 1
ATOM 567 C C . LEU A 1 73 ? -0.621 -5.228 10.060 1.00 96.56 73 LEU A C 1
ATOM 569 O O . LEU A 1 73 ? -1.437 -4.707 10.814 1.00 96.56 73 LEU A O 1
ATOM 573 N N . VAL A 1 74 ? -0.979 -5.784 8.900 1.00 97.31 74 VAL A N 1
ATOM 574 C CA . VAL A 1 74 ? -2.370 -5.817 8.426 1.00 97.31 74 VAL A CA 1
ATOM 575 C C . VAL A 1 74 ? -3.241 -6.645 9.369 1.00 97.31 74 VAL A C 1
ATOM 577 O O . VAL A 1 74 ? -4.329 -6.200 9.729 1.00 97.31 74 VAL A O 1
ATOM 580 N N . ALA A 1 75 ? -2.766 -7.806 9.826 1.00 97.50 75 ALA A N 1
ATOM 581 C CA . ALA A 1 75 ? -3.504 -8.636 10.774 1.00 97.50 75 ALA A CA 1
ATOM 582 C C . ALA A 1 75 ? -3.739 -7.905 12.106 1.00 97.50 75 ALA A C 1
ATOM 584 O O . ALA A 1 75 ? -4.877 -7.817 12.570 1.00 97.50 75 ALA A O 1
ATOM 585 N N . ALA A 1 76 ? -2.690 -7.320 12.691 1.00 96.88 76 ALA A N 1
ATOM 586 C CA . ALA A 1 76 ? -2.796 -6.551 13.928 1.00 96.88 76 ALA A CA 1
ATOM 587 C C . ALA A 1 76 ? -3.722 -5.335 13.764 1.00 96.88 76 ALA A C 1
ATOM 589 O O . ALA A 1 76 ? -4.582 -5.093 14.611 1.00 96.88 76 ALA A O 1
ATOM 590 N N . GLN A 1 77 ? -3.607 -4.609 12.649 1.00 95.31 77 GLN A N 1
ATOM 591 C CA . GLN A 1 77 ? -4.450 -3.455 12.346 1.00 95.31 77 GLN A CA 1
ATOM 592 C C . GLN A 1 77 ? -5.925 -3.847 12.205 1.00 95.31 77 GLN A C 1
ATOM 594 O O . GLN A 1 77 ? -6.795 -3.147 12.725 1.00 95.31 77 GLN A O 1
ATOM 599 N N . LEU A 1 78 ? -6.236 -4.960 11.535 1.00 97.06 78 LEU A N 1
ATOM 600 C CA . LEU A 1 78 ? -7.608 -5.460 11.409 1.00 97.06 78 LEU A CA 1
ATOM 601 C C . LEU A 1 78 ? -8.186 -5.879 12.764 1.00 97.06 78 LEU A C 1
ATOM 603 O O . LEU A 1 78 ? -9.327 -5.535 13.071 1.00 97.06 78 LEU A O 1
ATOM 607 N N . LEU A 1 79 ? -7.401 -6.554 13.607 1.00 97.19 79 LEU A N 1
ATOM 608 C CA . LEU A 1 79 ? -7.827 -6.909 14.963 1.00 97.19 79 LEU A CA 1
ATOM 609 C C . LEU A 1 79 ? -8.123 -5.656 15.795 1.00 97.19 79 LEU A C 1
ATOM 611 O O . LEU A 1 79 ? -9.220 -5.515 16.327 1.00 97.19 79 LEU A O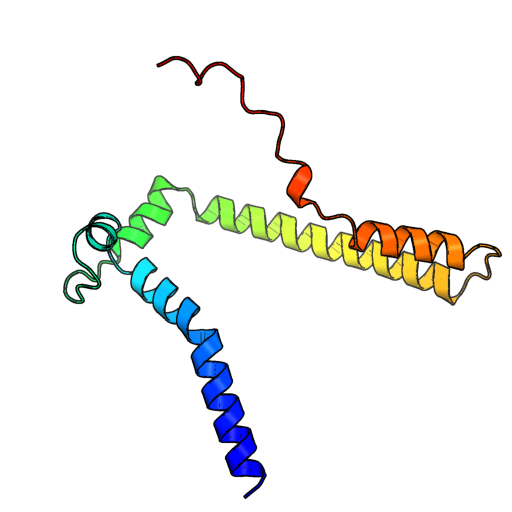 1
ATOM 615 N N . VAL A 1 80 ? -7.199 -4.698 15.854 1.00 94.81 80 VAL A N 1
ATOM 616 C CA . VAL A 1 80 ? -7.386 -3.473 16.646 1.00 94.81 80 VAL A CA 1
ATOM 617 C C . VAL A 1 80 ? -8.545 -2.629 16.111 1.00 94.81 80 VAL A C 1
ATOM 619 O O . VAL A 1 80 ? -9.381 -2.172 16.890 1.00 94.81 80 VAL A O 1
ATOM 622 N N . SER A 1 81 ? -8.636 -2.440 14.791 1.00 92.56 81 SER A N 1
ATOM 623 C CA . SER A 1 81 ? -9.703 -1.636 14.179 1.00 92.56 81 SER A CA 1
ATOM 624 C C . SER A 1 81 ? -11.083 -2.274 14.322 1.00 92.56 81 SER A C 1
ATOM 626 O O . SER A 1 81 ? -12.048 -1.556 14.583 1.00 92.56 81 SER A O 1
ATOM 628 N N . SER A 1 82 ? -11.191 -3.603 14.230 1.00 95.00 82 SER A N 1
ATOM 629 C CA . SER A 1 82 ? -12.458 -4.307 14.455 1.00 95.00 82 SER A CA 1
ATOM 630 C C . SER A 1 82 ? -12.908 -4.231 15.916 1.00 95.00 82 SER A C 1
ATOM 632 O O . SER A 1 82 ? -14.075 -3.924 16.166 1.00 95.00 82 SER A O 1
ATOM 634 N N . LEU A 1 83 ? -11.997 -4.403 16.883 1.00 92.38 83 LEU A N 1
ATOM 635 C CA . LEU A 1 83 ? -12.303 -4.221 18.307 1.00 92.38 83 LEU A CA 1
ATOM 636 C C . LEU A 1 83 ? -12.714 -2.774 18.620 1.00 92.38 83 LEU A C 1
ATOM 638 O O . LEU A 1 83 ? -13.682 -2.549 19.349 1.00 92.38 83 LEU A O 1
ATOM 642 N N . ALA A 1 84 ? -12.018 -1.789 18.047 1.00 88.62 84 ALA A N 1
ATOM 643 C CA . ALA A 1 84 ? -12.358 -0.379 18.209 1.00 88.62 84 ALA A CA 1
ATOM 644 C C . ALA A 1 84 ? -13.742 -0.062 17.620 1.00 88.62 84 ALA A C 1
ATOM 646 O O . ALA A 1 84 ? -14.562 0.573 18.285 1.00 88.62 84 ALA A O 1
ATOM 647 N N . ALA A 1 85 ? -14.036 -0.544 16.407 1.00 88.75 85 ALA A N 1
ATOM 648 C CA . ALA A 1 85 ? -15.345 -0.386 15.777 1.00 88.75 85 ALA A CA 1
ATOM 649 C C . ALA A 1 85 ? -16.461 -1.026 16.618 1.00 88.75 85 ALA A C 1
ATOM 651 O O . ALA A 1 85 ? -17.504 -0.405 16.827 1.00 88.75 85 ALA A O 1
ATOM 652 N N . TYR A 1 86 ? -16.221 -2.223 17.163 1.00 90.75 86 TYR A N 1
ATOM 653 C CA . TYR A 1 86 ? -17.159 -2.900 18.058 1.00 90.75 86 TYR A CA 1
ATOM 654 C C . TYR A 1 86 ? -17.457 -2.062 19.309 1.00 90.75 86 TYR A C 1
ATOM 656 O O . TYR A 1 86 ? -18.623 -1.856 19.648 1.00 90.75 86 TYR A O 1
ATOM 664 N N . ALA A 1 87 ? -16.427 -1.508 19.957 1.00 87.81 87 ALA A N 1
ATOM 665 C CA . ALA A 1 87 ? -16.612 -0.633 21.111 1.00 87.81 87 ALA A CA 1
ATOM 666 C C . ALA A 1 87 ? -17.455 0.606 20.755 1.00 87.81 87 ALA A C 1
ATOM 668 O O . ALA A 1 87 ? -18.413 0.910 21.463 1.00 87.81 87 ALA A O 1
ATOM 669 N N . PHE A 1 88 ? -17.164 1.284 19.637 1.00 84.06 88 PHE A N 1
ATOM 670 C CA . PHE A 1 88 ? -17.921 2.463 19.189 1.00 84.06 88 PHE A CA 1
ATOM 671 C C . PHE A 1 88 ? -19.401 2.188 18.926 1.00 84.06 88 PHE A C 1
ATOM 673 O O . PHE A 1 88 ? -20.242 3.017 19.301 1.00 84.06 88 PHE A O 1
ATOM 680 N N . VAL A 1 89 ? -19.724 1.043 18.323 1.00 85.88 89 VAL A N 1
ATOM 681 C CA . VAL A 1 89 ? -21.103 0.683 17.971 1.00 85.88 89 VAL A CA 1
ATOM 682 C C . VAL A 1 89 ? -21.884 0.207 19.194 1.00 85.88 89 VAL A C 1
ATOM 684 O O . VAL A 1 89 ? -22.949 0.752 19.471 1.00 85.88 89 VAL A O 1
ATOM 687 N N . PHE A 1 90 ? -21.362 -0.765 19.945 1.00 84.38 90 PHE A N 1
ATOM 688 C CA . PHE A 1 90 ? -22.165 -1.496 20.933 1.00 84.38 90 PHE A CA 1
ATOM 689 C C . PHE A 1 90 ? -22.093 -0.944 22.359 1.00 84.38 90 PHE A C 1
ATOM 691 O O . PHE A 1 90 ? -23.011 -1.177 23.139 1.00 84.38 90 PHE A O 1
ATOM 698 N N . ILE A 1 91 ? -21.042 -0.208 22.729 1.00 83.69 91 ILE A N 1
ATOM 699 C CA . ILE A 1 91 ? -20.910 0.329 24.090 1.00 83.69 91 ILE A CA 1
ATOM 700 C C . ILE A 1 91 ? -21.342 1.794 24.077 1.00 83.69 91 ILE A C 1
ATOM 702 O O . ILE A 1 91 ? -20.743 2.615 23.392 1.00 83.69 91 ILE A O 1
ATOM 706 N N . GLU A 1 92 ? -22.381 2.167 24.821 1.00 70.88 92 GLU A N 1
ATOM 707 C CA . GLU A 1 92 ? -22.845 3.556 24.928 1.00 70.88 92 GLU A CA 1
ATOM 708 C C . GLU A 1 92 ? -21.979 4.385 25.895 1.00 70.88 92 GLU A C 1
ATOM 710 O O . GLU A 1 92 ? -22.254 4.490 27.085 1.00 70.88 92 GLU A O 1
ATOM 715 N N . PHE A 1 93 ? -20.902 4.997 25.390 1.00 72.81 93 PHE A N 1
ATOM 716 C CA . PHE A 1 93 ? -20.093 5.965 26.144 1.00 72.81 93 PHE A CA 1
ATOM 717 C C . PHE A 1 93 ? -20.510 7.423 25.885 1.00 72.81 93 PHE A C 1
ATOM 719 O O . PHE A 1 93 ? -20.788 7.824 24.758 1.00 72.81 93 PHE A O 1
ATOM 726 N N . ARG A 1 94 ? -20.491 8.255 26.936 1.00 73.50 94 ARG A N 1
ATOM 727 C CA . ARG A 1 94 ? -20.879 9.683 26.896 1.00 73.50 94 ARG A CA 1
ATOM 728 C C . ARG A 1 94 ? -20.013 10.526 25.940 1.00 73.50 94 ARG A C 1
ATOM 730 O O . ARG A 1 94 ? -20.478 11.531 25.419 1.00 73.50 94 ARG A O 1
ATOM 737 N N . SER A 1 95 ? -18.762 10.131 25.701 1.00 80.50 95 SER A N 1
ATOM 738 C CA . SER A 1 95 ? -17.752 10.922 24.978 1.00 80.50 95 SER A CA 1
ATOM 739 C C . SER A 1 95 ? -17.311 10.322 23.633 1.00 80.50 95 SER A C 1
ATOM 741 O O . SER A 1 95 ? -16.196 10.591 23.183 1.00 80.50 95 SER A O 1
ATOM 743 N N . LYS A 1 96 ? -18.170 9.543 22.944 1.00 78.75 96 LYS A N 1
ATOM 744 C CA . LYS A 1 96 ? -17.821 8.905 21.647 1.00 78.75 96 LYS A CA 1
ATOM 745 C C . LYS A 1 96 ? -17.280 9.899 20.616 1.00 78.75 96 LYS A C 1
ATOM 747 O O . LYS A 1 96 ? -16.299 9.617 19.935 1.00 78.75 96 LYS A O 1
ATOM 752 N N . ALA A 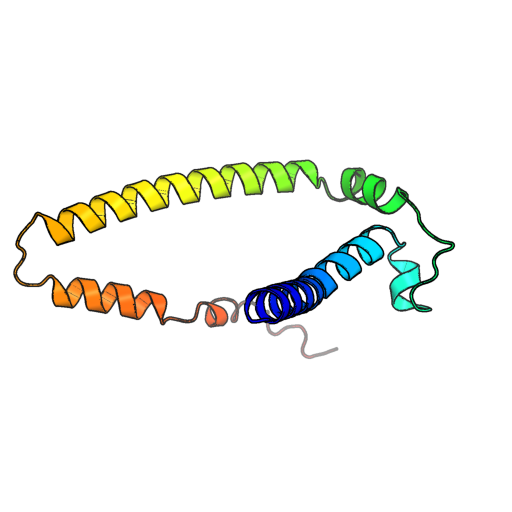1 97 ? -17.919 11.068 20.530 1.00 81.06 97 ALA A N 1
ATOM 753 C CA . ALA A 1 97 ? -17.594 12.103 19.553 1.00 81.06 97 ALA A CA 1
ATOM 754 C C . ALA A 1 97 ? -16.190 12.698 19.755 1.00 81.06 97 ALA A C 1
ATOM 756 O O . ALA A 1 97 ? -15.521 13.027 18.780 1.00 81.06 97 ALA A O 1
ATOM 757 N N . TRP A 1 98 ? -15.717 12.789 21.003 1.00 86.69 98 TRP A N 1
ATOM 758 C CA . TRP A 1 98 ? -14.383 13.311 21.302 1.00 86.69 98 TRP A CA 1
ATOM 759 C C . TRP A 1 98 ? -13.291 12.357 20.802 1.00 86.69 98 TRP A C 1
ATOM 761 O O . TRP A 1 98 ? -12.411 12.765 20.049 1.00 86.69 98 TRP A O 1
ATOM 771 N N . TRP A 1 99 ? -13.407 11.065 21.121 1.00 85.38 99 TRP A N 1
ATOM 772 C CA . TRP A 1 99 ? -12.472 10.041 20.641 1.00 85.38 99 TRP A CA 1
ATOM 773 C C . TRP A 1 99 ? -12.491 9.885 19.118 1.00 85.38 99 TRP A C 1
ATOM 775 O O . TRP A 1 99 ? -11.437 9.734 18.500 1.00 85.38 99 TRP A O 1
ATOM 785 N N . PHE A 1 100 ? -13.668 9.989 18.496 1.00 83.06 100 PHE A N 1
ATOM 786 C CA . PHE A 1 100 ? -13.789 9.989 17.039 1.00 83.06 100 PHE A CA 1
ATOM 787 C C . PHE A 1 100 ? -13.080 11.195 16.405 1.00 83.06 100 PHE A C 1
ATOM 789 O O . PHE A 1 100 ? -12.338 11.039 15.437 1.00 83.06 100 PHE A O 1
ATOM 796 N N . SER A 1 101 ? -13.231 12.390 16.985 1.00 85.44 101 SER A N 1
ATOM 797 C CA . SER A 1 101 ? -12.540 13.592 16.506 1.00 85.44 101 SER A CA 1
ATOM 798 C C . SER A 1 101 ? -11.018 13.474 16.614 1.00 85.44 101 SER A C 1
ATOM 800 O O . SER A 1 101 ? -10.316 13.923 15.712 1.00 85.44 101 SER A O 1
ATOM 802 N N . VAL A 1 102 ? -10.497 12.866 17.684 1.00 88.31 102 VAL A N 1
ATOM 803 C CA . VAL A 1 102 ? -9.052 12.615 17.844 1.00 88.31 102 VAL A CA 1
AT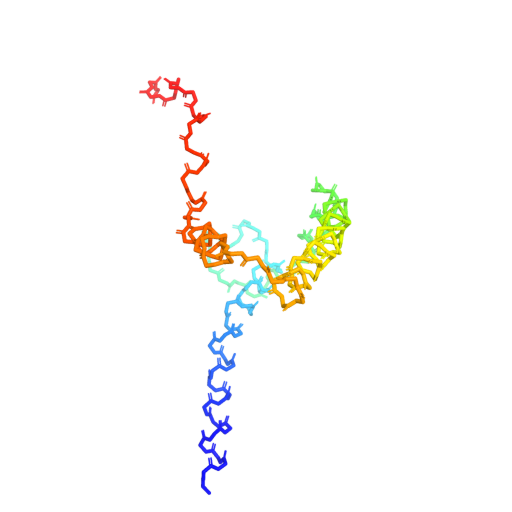OM 804 C C . VAL A 1 102 ? -8.542 11.629 16.783 1.00 88.31 102 VAL A C 1
ATOM 806 O O . VAL A 1 102 ? -7.476 11.846 16.198 1.00 88.31 102 VAL A O 1
ATOM 809 N N . PHE A 1 103 ? -9.314 10.582 16.476 1.00 85.31 103 PHE A N 1
ATOM 810 C CA . PHE A 1 103 ? -8.985 9.635 15.407 1.00 85.31 103 PHE A CA 1
ATOM 811 C C . PHE A 1 103 ? -8.919 10.323 14.033 1.00 85.31 103 PHE A C 1
ATOM 813 O O . PHE A 1 103 ? -7.925 10.170 13.321 1.00 85.31 103 PHE A O 1
ATOM 820 N N . LEU A 1 104 ? -9.911 11.156 13.690 1.00 86.56 104 LEU A N 1
ATOM 821 C CA . LEU A 1 104 ? -9.882 11.953 12.454 1.00 86.56 104 LEU A CA 1
ATOM 822 C C . LEU A 1 104 ? -8.708 12.935 12.422 1.00 86.56 104 LEU A C 1
ATOM 824 O O . LEU A 1 104 ? -8.067 13.083 11.383 1.00 86.56 104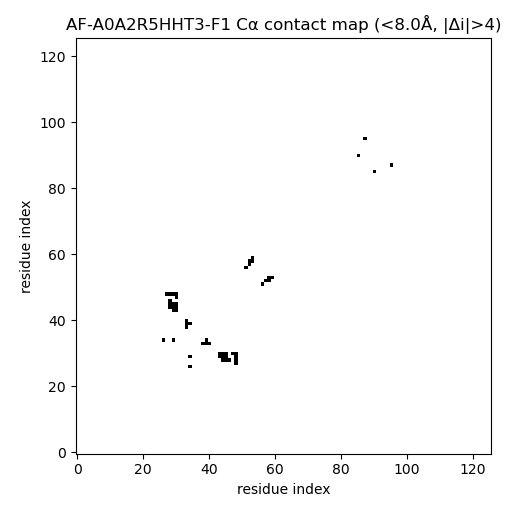 LEU A O 1
ATOM 828 N N . ALA A 1 105 ? -8.405 13.585 13.548 1.00 87.75 105 ALA A N 1
ATOM 829 C CA . ALA A 1 105 ? -7.284 14.514 13.635 1.00 87.75 105 ALA A CA 1
ATOM 830 C C . ALA A 1 105 ? -5.956 13.812 13.320 1.00 87.75 105 ALA A C 1
ATOM 832 O O . ALA A 1 105 ? -5.132 14.374 12.607 1.00 87.75 105 ALA A O 1
ATOM 833 N N . THR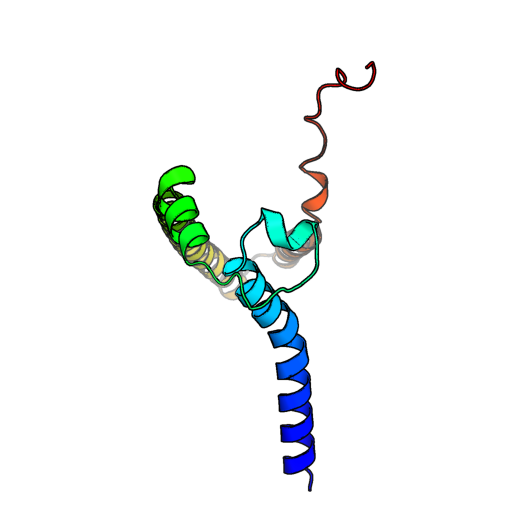 A 1 106 ? -5.782 12.563 13.764 1.00 85.62 106 THR A N 1
ATOM 834 C CA . THR A 1 106 ? -4.572 11.771 13.490 1.00 85.62 106 THR A CA 1
ATOM 835 C C . THR A 1 106 ? -4.431 11.427 12.003 1.00 85.62 106 THR A C 1
ATOM 837 O O . THR A 1 106 ? -3.322 11.473 11.480 1.00 85.62 106 THR A O 1
ATOM 840 N N . LEU A 1 107 ? -5.536 11.171 11.287 1.00 85.12 107 LEU A N 1
ATOM 841 C CA . LEU A 1 107 ? -5.516 10.975 9.827 1.00 85.12 107 LEU A CA 1
ATOM 842 C C . LEU A 1 107 ? -5.114 12.244 9.058 1.00 85.12 107 LEU A C 1
ATOM 844 O O . LEU A 1 107 ? -4.586 12.149 7.952 1.00 85.12 107 LEU A O 1
ATOM 848 N N . MET A 1 108 ? -5.362 13.424 9.632 1.00 85.25 108 MET A N 1
ATOM 849 C CA . MET A 1 108 ? -4.993 14.707 9.029 1.00 85.25 108 MET A CA 1
ATOM 850 C C . MET A 1 108 ? -3.549 15.120 9.320 1.00 85.25 108 MET A C 1
ATOM 852 O O . MET A 1 108 ? -3.077 16.064 8.692 1.00 85.25 108 MET A O 1
ATOM 856 N N . VAL A 1 109 ? -2.842 14.456 10.245 1.00 80.94 109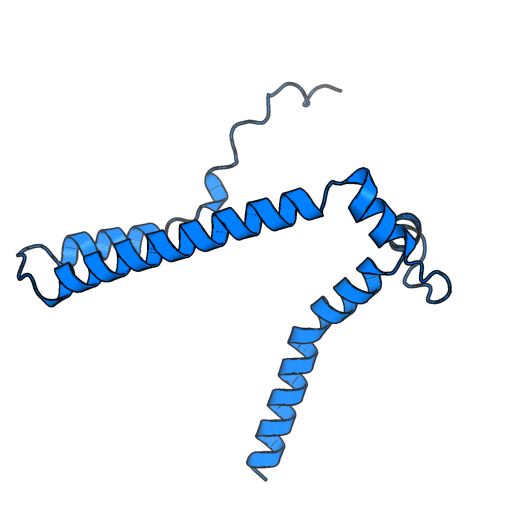 VAL A N 1
ATOM 857 C CA . VAL A 1 109 ? -1.435 14.766 10.538 1.00 80.94 109 VAL A CA 1
ATOM 858 C C . VAL A 1 109 ? -0.564 14.258 9.383 1.00 80.94 109 VAL A C 1
ATOM 860 O O . VAL A 1 109 ? -0.409 13.046 9.216 1.00 80.94 109 VAL A O 1
ATOM 863 N N . PRO A 1 110 ? 0.057 15.147 8.583 1.00 71.31 110 PRO A N 1
ATOM 864 C CA . PRO A 1 110 ? 0.969 14.710 7.543 1.00 71.31 110 PRO A CA 1
ATOM 865 C C . PRO A 1 110 ? 2.263 14.209 8.195 1.00 71.31 110 PRO A C 1
ATOM 867 O O . PRO A 1 110 ? 3.025 14.976 8.786 1.00 71.31 110 PRO A O 1
ATOM 870 N N . LEU A 1 111 ? 2.548 12.914 8.046 1.00 65.44 111 LEU A N 1
ATOM 871 C CA . LEU A 1 111 ? 3.772 12.281 8.559 1.00 65.44 111 LEU A CA 1
ATOM 872 C C . LEU A 1 111 ? 5.057 12.778 7.863 1.00 65.44 111 LEU A C 1
ATOM 874 O O . LEU A 1 111 ? 6.162 12.450 8.289 1.00 65.44 111 LEU A O 1
ATOM 878 N N . SER A 1 112 ? 4.932 13.615 6.827 1.00 61.09 112 SER A N 1
ATOM 879 C CA . SER A 1 112 ? 6.038 14.133 6.011 1.00 61.09 112 SER A CA 1
ATOM 880 C C . SER A 1 112 ? 7.035 15.027 6.758 1.00 61.09 112 SER A C 1
ATOM 882 O O . SER A 1 112 ? 8.090 15.333 6.212 1.00 61.09 112 SER A O 1
ATOM 884 N N . ARG A 1 113 ? 6.744 15.448 7.998 1.00 53.62 113 ARG A N 1
ATOM 885 C CA . ARG A 1 113 ? 7.664 16.274 8.804 1.00 53.62 113 ARG A CA 1
ATOM 886 C C . ARG A 1 113 ? 8.522 15.503 9.805 1.00 53.62 113 ARG A C 1
ATOM 888 O O . ARG A 1 113 ? 9.421 16.097 10.390 1.00 53.62 113 ARG A O 1
ATOM 895 N N . PHE A 1 114 ? 8.284 14.209 10.013 1.00 60.03 114 PHE A N 1
ATOM 896 C CA . PHE A 1 114 ? 9.004 13.470 11.056 1.00 60.03 114 PHE A CA 1
ATOM 897 C C . PHE A 1 114 ? 10.458 13.130 10.672 1.00 60.03 114 PHE A C 1
ATOM 899 O O . PHE A 1 114 ? 11.294 12.926 11.544 1.00 60.03 114 PHE A O 1
ATOM 906 N N . SER A 1 115 ? 10.805 13.130 9.382 1.00 59.19 115 SER A N 1
ATOM 907 C CA . SER A 1 115 ? 12.130 12.704 8.908 1.00 59.19 115 SER A CA 1
ATOM 908 C C . SER A 1 115 ? 13.205 13.805 8.849 1.00 59.19 115 SER A C 1
ATOM 910 O O . SER A 1 115 ? 14.245 13.576 8.239 1.00 59.19 115 SER A O 1
ATOM 912 N N . SER A 1 116 ? 12.988 15.006 9.412 1.00 62.28 116 SER A N 1
ATOM 913 C CA . SER A 1 116 ? 13.832 16.183 9.108 1.00 62.28 116 SER A CA 1
ATOM 914 C C . SER A 1 116 ? 14.963 16.614 10.070 1.00 62.28 116 SER A C 1
ATOM 916 O O . SER A 1 116 ? 15.659 17.548 9.669 1.00 62.28 116 SER A O 1
ATOM 918 N N . PRO A 1 117 ? 15.251 16.043 11.260 1.00 56.38 117 PRO A N 1
ATOM 919 C CA . PRO A 1 117 ? 16.393 16.537 12.038 1.00 56.38 117 PRO A CA 1
ATOM 920 C C . PRO A 1 117 ? 17.433 15.455 12.355 1.00 56.38 117 PRO A C 1
ATOM 922 O O . PRO A 1 117 ? 17.722 15.198 13.518 1.00 56.38 117 PRO A O 1
ATOM 925 N N . THR A 1 118 ? 18.036 14.836 11.335 1.00 61.25 118 THR A N 1
ATOM 926 C CA . THR A 1 118 ? 19.251 14.010 11.523 1.00 61.25 118 THR A CA 1
ATOM 927 C C . THR A 1 118 ? 20.337 14.245 10.473 1.00 61.25 118 THR A C 1
ATOM 929 O O . THR A 1 118 ? 21.232 13.417 10.337 1.00 61.25 118 THR A O 1
ATOM 932 N N . LEU A 1 119 ? 20.319 15.366 9.743 1.00 63.59 119 LEU A N 1
ATOM 933 C CA . LEU A 1 119 ? 21.508 15.780 8.994 1.00 63.59 119 LEU A CA 1
ATOM 934 C C . LEU A 1 119 ? 22.489 16.444 9.974 1.00 63.59 119 LEU A C 1
ATOM 936 O O . LEU A 1 119 ? 22.189 17.540 10.456 1.00 63.59 119 LEU A O 1
ATOM 940 N N . PRO A 1 120 ? 23.639 15.823 10.307 1.00 55.91 120 PRO A N 1
ATOM 941 C CA . PRO A 1 120 ? 24.686 16.525 11.029 1.00 55.91 120 PRO A CA 1
ATOM 942 C C . PRO A 1 120 ? 25.128 17.729 10.192 1.00 55.91 120 PRO A C 1
ATOM 944 O O . PRO A 1 120 ? 25.360 17.627 8.988 1.00 55.91 120 PRO A O 1
ATOM 947 N N . ALA A 1 121 ? 25.236 18.887 10.835 1.00 59.66 121 ALA A N 1
ATOM 948 C CA . ALA A 1 121 ? 25.627 20.159 10.233 1.00 59.66 121 ALA A CA 1
ATOM 949 C C . ALA A 1 121 ? 27.116 20.215 9.808 1.00 59.66 121 ALA A C 1
ATOM 951 O O . ALA A 1 121 ? 27.739 21.266 9.907 1.00 59.66 121 ALA A O 1
ATOM 952 N N . SER A 1 122 ? 27.709 19.103 9.360 1.00 62.28 122 SER A N 1
ATOM 953 C CA . SER A 1 122 ? 29.131 18.998 9.003 1.00 62.28 122 SER A CA 1
ATOM 954 C C . SER A 1 122 ? 29.417 19.032 7.496 1.00 62.28 122 SER A C 1
ATOM 956 O O . SER A 1 122 ? 30.581 19.053 7.117 1.00 62.28 122 SER A O 1
ATOM 958 N N . SER A 1 123 ? 28.405 19.086 6.621 1.00 58.88 123 SER A N 1
ATOM 959 C CA . SER A 1 123 ? 28.605 19.104 5.159 1.00 58.88 123 SER A CA 1
ATOM 960 C C . SER A 1 123 ? 28.391 20.475 4.497 1.00 58.88 123 SER A C 1
ATOM 962 O O . SER A 1 123 ? 28.208 20.543 3.285 1.00 58.88 123 SER A O 1
ATOM 964 N N . ARG A 1 124 ? 28.366 21.577 5.265 1.00 57.47 124 ARG A N 1
ATOM 965 C CA . ARG A 1 124 ? 28.243 22.951 4.723 1.00 57.47 124 ARG A CA 1
ATOM 966 C C . ARG A 1 124 ? 29.584 23.654 4.473 1.00 57.47 124 ARG A C 1
ATOM 968 O O . ARG A 1 124 ? 29.586 24.830 4.127 1.00 57.47 124 ARG A O 1
ATOM 975 N N . SER A 1 125 ? 30.705 22.955 4.622 1.00 59.72 125 SER A N 1
ATOM 976 C CA . SER A 1 125 ? 32.039 23.503 4.367 1.00 59.72 125 SER A CA 1
ATOM 977 C C . SER A 1 125 ? 32.929 22.476 3.663 1.00 59.72 125 SER A C 1
ATOM 979 O O . SER A 1 125 ? 33.753 21.830 4.310 1.00 59.72 125 SER A O 1
ATOM 981 N N . ALA A 1 126 ? 32.724 22.309 2.357 1.00 45.81 126 ALA A N 1
ATOM 982 C CA . ALA A 1 126 ? 33.699 21.800 1.392 1.00 45.81 126 ALA A CA 1
ATOM 983 C C . ALA A 1 126 ? 33.300 22.287 -0.006 1.00 45.81 126 ALA A C 1
ATOM 985 O O . ALA A 1 126 ? 32.087 22.208 -0.314 1.00 45.81 126 ALA A O 1
#

Secondary structure (DSSP, 8-state):
-HHHHHHHHHHHHHHHHHHHHHHHHHHHHB-HHHHHHHS--TT-B-THHHHHHHHHS-HHHHHHHHHHHHHHHHHHHHHHHHHHHHHHHHS--TTHHHHHHHHHHHHHS-GGGTT-S---TTSS--

pLDDT: mean 77.81, std 14.32, range [45.81, 97.5]

Organism: NCBI:txid2169526

Solvent-accessible surface area (backbone atoms only — not comparable to full-atom values): 7710 Å² total; per-residue (Å²): 111,73,64,59,55,52,52,52,52,51,52,53,53,48,51,62,68,42,46,64,56,53,52,50,52,55,54,67,35,38,54,78,75,45,64,81,70,70,52,95,62,86,87,51,73,42,72,58,56,55,56,46,42,53,69,73,63,48,43,66,60,53,53,51,52,51,50,56,51,50,54,51,49,51,52,51,49,51,54,53,51,52,54,50,51,48,46,68,72,74,49,93,59,99,58,56,67,58,60,51,51,53,55,55,51,57,73,68,56,74,72,85,68,75,82,71,88,78,76,72,91,74,79,85,77,128

Sequence (126 aa):
MKAFVKYFLLVLGSLIVLTPLVIALI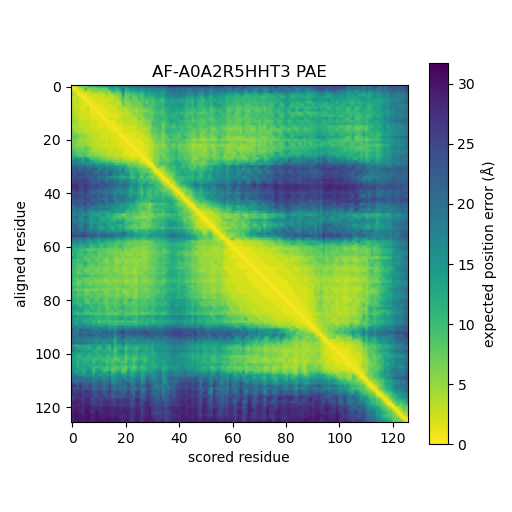VSLIDNASFTAKGIDFSLFTLQNYFLAFSQANLLTFMINSLVISVFLVAAQLLVSSLAAYAFVFIEFRSKAWWFSVFLATLMVPLSRFSSPTLPASSRSA

InterPro domains:
  IPR035906 MetI-like superfamily [G3DSA:1.10.3720.10] (1-119)
  IPR035906 MetI-like superfamily [SSF161098] (4-111)